Protein AF-A0AA41RTS7-F1 (afdb_monomer)

Organism: Papaver nudicaule (NCBI:txid74823)

Solvent-accessible surface area (backbone atoms only — not comparable to full-atom values): 4280 Å² total; per-residue (Å²): 112,68,66,57,9,46,51,35,42,57,61,68,40,83,52,51,34,65,68,62,44,48,53,52,51,52,56,32,48,76,71,77,40,59,68,87,76,43,65,61,68,67,80,59,84,86,52,89,75,80,63,80,91,32,88,64,43,49,73,87,66,72,79,80,80,73,136

Foldseek 3Di:
DVVLLVLLVQLPDPQFDPVSVVVSQVVQVVVVHGSVPRHHPCPCVPPDDPPPPDPRGDCPCVPPDDD

Nearest PDB structures (foldseek):
  5anr-assembly1_A-1  TM=9.046E-01  e=1.193E-02  Homo sapiens
  4gml-assembly2_B  TM=7.715E-01  e=3.570E-02  Homo sapiens
  4b8c-assembly1_B  TM=9.086E-01  e=2.789E-01  Saccharomyces cerevisiae S288C

InterPro domains:
  IPR032191 CCR4-NOT transcription complex subunit 1, CAF1-binding domain [PF16415] (1-50)
  IPR040398 CCR4-NOT transcription complex subunit 1 [PTHR13162] (1-64)

Mean predicted aligned error: 6.96 Å

Structure (mmCIF, N/CA/C/O backbone):
data_AF-A0AA41RTS7-F1
#
_entry.id   AF-A0AA41RTS7-F1
#
loop_
_atom_site.group_PDB
_atom_site.id
_atom_site.type_symbol
_atom_site.label_atom_id
_atom_site.label_alt_id
_atom_site.label_comp_id
_atom_site.label_asym_id
_atom_site.label_entity_id
_atom_site.label_seq_id
_atom_site.pdbx_PDB_ins_code
_atom_site.Cartn_x
_atom_site.Cartn_y
_atom_site.Cartn_z
_atom_site.occupancy
_atom_site.B_iso_or_equiv
_atom_site.auth_seq_id
_atom_site.auth_comp_id
_atom_site.auth_asym_id
_atom_site.auth_atom_id
_atom_site.pdbx_PDB_model_num
ATOM 1 N N . MET A 1 1 ? -16.000 -0.717 1.831 1.00 61.16 1 MET A N 1
ATOM 2 C CA . MET A 1 1 ? -14.521 -0.681 1.952 1.00 61.16 1 MET A CA 1
ATOM 3 C C . MET A 1 1 ? -13.771 -1.279 0.749 1.00 61.16 1 MET A C 1
ATOM 5 O O . MET A 1 1 ? -12.608 -1.629 0.893 1.00 61.16 1 MET A O 1
ATOM 9 N N . GLY A 1 2 ? -14.371 -1.367 -0.452 1.00 81.81 2 GLY A N 1
ATOM 10 C CA . GLY A 1 2 ? -13.705 -1.990 -1.613 1.00 81.81 2 GLY A CA 1
ATOM 11 C C . GLY A 1 2 ? -12.435 -1.261 -2.071 1.00 81.81 2 GLY A C 1
ATOM 12 O O . GLY A 1 2 ? -11.433 -1.905 -2.354 1.00 81.81 2 GLY A O 1
ATOM 13 N N . ILE A 1 3 ? -12.452 0.077 -2.056 1.00 88.50 3 ILE A N 1
ATOM 14 C CA . ILE A 1 3 ? -11.302 0.910 -2.446 1.00 88.50 3 ILE A CA 1
ATOM 15 C C . ILE A 1 3 ? -10.142 0.761 -1.453 1.00 88.50 3 ILE A C 1
ATOM 17 O O . ILE A 1 3 ? -9.009 0.571 -1.874 1.00 88.50 3 ILE A O 1
ATOM 21 N N . LEU A 1 4 ? -10.413 0.772 -0.141 1.00 90.50 4 LEU A N 1
ATOM 22 C CA . LEU A 1 4 ? -9.364 0.586 0.870 1.00 90.50 4 LEU A CA 1
ATOM 23 C C . LEU A 1 4 ? -8.710 -0.793 0.737 1.00 90.50 4 LEU A C 1
ATOM 25 O O . LEU A 1 4 ? -7.488 -0.902 0.726 1.00 90.50 4 LEU A O 1
ATOM 29 N N . GLY A 1 5 ? -9.518 -1.840 0.565 1.00 90.25 5 GLY A N 1
ATOM 30 C CA . GLY A 1 5 ? -9.005 -3.190 0.351 1.00 90.25 5 GLY A CA 1
ATOM 31 C C . GLY A 1 5 ? -8.184 -3.334 -0.937 1.00 90.25 5 GLY A C 1
ATOM 32 O O . GLY A 1 5 ? -7.214 -4.091 -0.956 1.00 90.25 5 GLY A O 1
ATOM 33 N N . LEU A 1 6 ? -8.517 -2.570 -1.984 1.00 91.00 6 LEU A N 1
ATOM 34 C CA . LEU A 1 6 ? -7.713 -2.482 -3.204 1.00 91.00 6 LEU A CA 1
ATOM 35 C C . LEU A 1 6 ? -6.376 -1.769 -2.955 1.00 91.00 6 LEU A C 1
ATOM 37 O O . LEU A 1 6 ? -5.347 -2.245 -3.422 1.00 91.00 6 LEU A O 1
ATOM 41 N N . LEU A 1 7 ? -6.365 -0.667 -2.201 1.00 92.56 7 LEU A N 1
ATOM 42 C CA . LEU A 1 7 ? -5.129 0.031 -1.826 1.00 92.56 7 LEU A CA 1
ATOM 43 C C . LEU A 1 7 ? -4.210 -0.864 -0.986 1.00 92.56 7 LEU A C 1
ATOM 45 O O . LEU A 1 7 ? -3.004 -0.884 -1.218 1.00 92.56 7 LEU A O 1
ATOM 49 N N . ALA A 1 8 ? -4.772 -1.662 -0.075 1.00 92.06 8 ALA A N 1
ATOM 50 C CA . ALA A 1 8 ? -4.022 -2.656 0.692 1.00 92.06 8 ALA A CA 1
ATOM 51 C C . ALA A 1 8 ? -3.446 -3.775 -0.198 1.00 92.06 8 ALA A C 1
ATOM 53 O O . ALA A 1 8 ? -2.329 -4.241 0.030 1.00 92.06 8 ALA A O 1
ATOM 54 N N . ASP A 1 9 ? -4.177 -4.195 -1.236 1.00 90.81 9 ASP A N 1
ATOM 55 C CA . ASP A 1 9 ? -3.658 -5.133 -2.235 1.00 90.81 9 ASP A CA 1
ATOM 56 C C . ASP A 1 9 ? -2.523 -4.515 -3.069 1.00 90.81 9 ASP A C 1
ATOM 58 O O . ASP A 1 9 ? -1.514 -5.182 -3.295 1.00 90.81 9 ASP A O 1
ATOM 62 N N . ILE A 1 10 ? -2.659 -3.251 -3.495 1.00 91.19 10 ILE A N 1
ATOM 63 C CA . ILE A 1 10 ? -1.620 -2.515 -4.236 1.00 91.19 10 ILE A CA 1
ATOM 64 C C . ILE A 1 10 ? -0.365 -2.372 -3.374 1.00 91.19 10 ILE A C 1
ATOM 66 O O . ILE A 1 10 ? 0.726 -2.708 -3.826 1.00 91.19 10 ILE A O 1
ATOM 70 N N . TYR A 1 11 ? -0.513 -1.960 -2.114 1.00 92.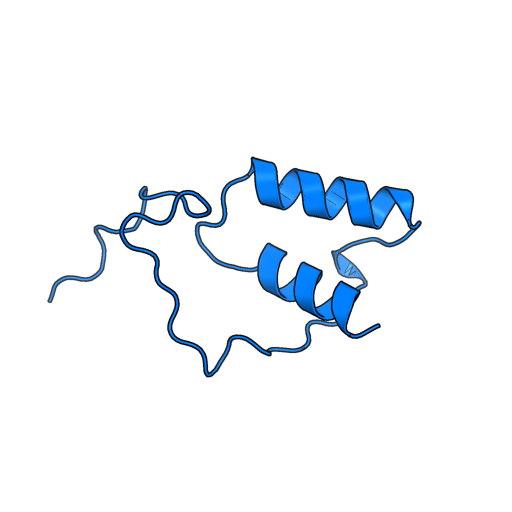81 11 TYR A N 1
ATOM 71 C CA . TYR A 1 11 ? 0.586 -1.824 -1.155 1.00 92.81 11 TYR A CA 1
ATOM 72 C C . TYR A 1 11 ? 1.404 -3.119 -0.999 1.00 92.81 11 TYR A C 1
AT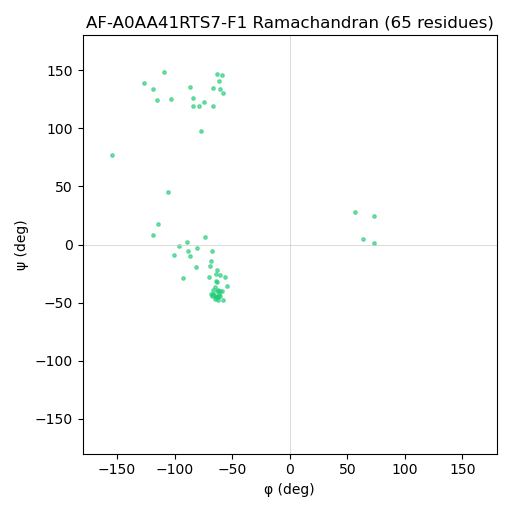OM 74 O O . TYR A 1 11 ? 2.631 -3.083 -0.862 1.00 92.81 11 TYR A O 1
ATOM 82 N N . ALA A 1 12 ? 0.732 -4.272 -1.073 1.00 90.38 12 ALA A N 1
ATOM 83 C CA . ALA A 1 12 ? 1.344 -5.593 -0.974 1.00 90.38 12 ALA A CA 1
ATOM 84 C C . ALA A 1 12 ? 2.005 -6.084 -2.278 1.00 90.38 12 ALA A C 1
ATOM 86 O O . ALA A 1 12 ? 2.597 -7.166 -2.280 1.00 90.38 12 ALA A O 1
ATOM 87 N N . LEU A 1 13 ? 1.924 -5.336 -3.386 1.00 89.31 13 LEU A N 1
ATOM 88 C CA . LEU A 1 13 ? 2.541 -5.754 -4.641 1.00 89.31 13 LEU A CA 1
ATOM 89 C C . LEU A 1 13 ? 4.075 -5.768 -4.519 1.00 89.31 13 LEU A C 1
ATOM 91 O O . LEU A 1 13 ? 4.682 -4.805 -4.028 1.00 89.31 13 LEU A O 1
ATOM 95 N N . PRO A 1 14 ? 4.731 -6.839 -5.005 1.00 86.25 14 PRO A N 1
ATOM 96 C CA . PRO A 1 14 ? 6.181 -6.868 -5.087 1.00 86.25 14 PRO A CA 1
ATOM 97 C C . PRO A 1 14 ? 6.657 -5.782 -6.052 1.00 86.25 14 PRO A C 1
ATOM 99 O O . PRO A 1 14 ? 5.984 -5.483 -7.041 1.00 86.25 14 PRO A O 1
ATOM 102 N N . ASN A 1 15 ? 7.821 -5.212 -5.754 1.00 87.62 15 ASN A N 1
ATOM 103 C CA . ASN A 1 15 ? 8.508 -4.202 -6.562 1.00 87.62 15 ASN A CA 1
ATOM 104 C C . ASN A 1 15 ? 7.767 -2.869 -6.730 1.00 87.62 15 ASN A C 1
ATOM 106 O O . ASN A 1 15 ? 8.273 -2.001 -7.436 1.00 87.62 15 ASN A O 1
ATOM 110 N N . LEU A 1 16 ? 6.616 -2.660 -6.080 1.00 91.38 16 LEU A N 1
ATOM 111 C CA . LEU A 1 16 ? 5.961 -1.351 -6.065 1.00 91.38 16 LEU A CA 1
ATOM 112 C C . LEU A 1 16 ? 6.920 -0.309 -5.480 1.00 91.38 16 LEU A C 1
ATOM 114 O O . LEU A 1 16 ? 7.510 -0.539 -4.417 1.00 91.38 16 LEU A O 1
ATOM 118 N N . LYS A 1 17 ? 7.086 0.826 -6.165 1.00 92.62 17 LYS A N 1
ATOM 119 C CA . LYS A 1 17 ? 7.979 1.884 -5.690 1.00 92.62 17 LYS A CA 1
ATOM 120 C C . LYS A 1 17 ? 7.565 2.399 -4.310 1.00 92.62 17 LYS A C 1
ATOM 122 O O . LYS A 1 17 ? 6.389 2.497 -3.962 1.00 92.62 17 LYS A O 1
ATOM 127 N N . MET A 1 18 ? 8.575 2.768 -3.527 1.00 92.25 18 MET A N 1
ATOM 128 C CA . MET A 1 18 ? 8.396 3.214 -2.144 1.00 92.25 18 MET A CA 1
ATOM 129 C C . MET A 1 18 ? 7.596 4.512 -2.019 1.00 92.25 18 MET A C 1
ATOM 131 O O . MET A 1 18 ? 6.876 4.663 -1.040 1.00 92.25 18 MET A O 1
ATOM 135 N N . ASN A 1 19 ? 7.679 5.421 -2.996 1.00 92.50 19 ASN A N 1
ATOM 136 C CA . ASN A 1 19 ? 6.859 6.637 -3.006 1.00 92.50 19 ASN A CA 1
ATOM 137 C C . ASN A 1 19 ? 5.360 6.295 -3.035 1.00 92.50 19 ASN A C 1
ATOM 139 O O . ASN A 1 19 ? 4.610 6.810 -2.219 1.00 92.50 19 ASN A O 1
ATOM 143 N N . LEU A 1 20 ? 4.950 5.338 -3.870 1.00 95.12 20 LEU A N 1
ATOM 144 C CA . LEU A 1 20 ? 3.558 4.894 -3.944 1.00 95.12 20 LEU A CA 1
ATOM 145 C C . LEU A 1 20 ? 3.112 4.195 -2.655 1.00 95.12 20 LEU A C 1
ATOM 147 O O . LEU A 1 20 ? 2.001 4.416 -2.183 1.00 95.12 20 LEU A O 1
ATOM 151 N N . LYS A 1 21 ? 3.983 3.383 -2.042 1.00 94.19 21 LYS A N 1
ATOM 152 C CA . LYS A 1 21 ? 3.696 2.784 -0.726 1.00 94.19 21 LYS A CA 1
ATOM 153 C C . LYS A 1 21 ? 3.501 3.847 0.353 1.00 94.19 21 LYS A C 1
ATOM 155 O O . LYS A 1 21 ? 2.581 3.730 1.157 1.00 94.19 21 LYS A O 1
ATOM 160 N N . PHE A 1 22 ? 4.342 4.876 0.345 1.00 96.25 22 PHE A N 1
ATOM 161 C CA . PHE A 1 22 ? 4.256 5.991 1.279 1.00 96.25 22 PHE A CA 1
ATOM 162 C C . PHE A 1 22 ? 2.967 6.794 1.090 1.00 96.25 22 PHE A C 1
ATOM 164 O O . PHE A 1 22 ? 2.261 7.030 2.067 1.00 96.25 22 PHE A O 1
ATOM 171 N N . ASP A 1 23 ? 2.613 7.140 -0.149 1.00 96.56 23 ASP A N 1
ATOM 172 C CA . ASP A 1 23 ? 1.380 7.876 -0.448 1.00 96.56 23 ASP A CA 1
ATOM 173 C C . ASP A 1 23 ? 0.139 7.109 0.033 1.00 96.56 23 ASP A C 1
ATOM 175 O O . ASP A 1 23 ? -0.766 7.697 0.628 1.00 96.56 23 ASP A O 1
ATOM 179 N N . ILE A 1 24 ? 0.118 5.781 -0.143 1.00 95.38 24 ILE A N 1
ATOM 180 C CA . ILE A 1 24 ? -0.956 4.916 0.370 1.00 95.38 24 ILE A CA 1
ATOM 181 C C . ILE A 1 24 ? -1.008 4.940 1.904 1.00 95.38 24 ILE A C 1
ATOM 183 O O . ILE A 1 24 ? -2.093 5.068 2.474 1.00 95.38 24 ILE A O 1
ATOM 187 N N . GLU A 1 25 ? 0.136 4.832 2.587 1.00 95.00 25 GLU A N 1
ATOM 188 C CA . GLU A 1 25 ? 0.184 4.901 4.053 1.00 95.00 25 GLU A CA 1
ATOM 189 C C . GLU A 1 25 ? -0.294 6.248 4.588 1.00 95.00 25 GLU A C 1
A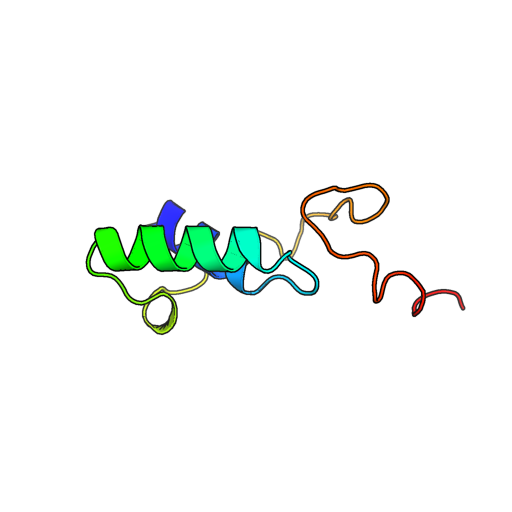TOM 191 O O . GLU A 1 25 ? -1.057 6.283 5.552 1.00 95.00 25 GLU A O 1
ATOM 196 N N . VAL A 1 26 ? 0.142 7.353 3.980 1.00 96.50 26 VAL A N 1
ATOM 197 C CA . VAL A 1 26 ? -0.273 8.704 4.378 1.00 96.50 26 VAL A CA 1
ATOM 198 C C . VAL A 1 26 ? -1.768 8.885 4.149 1.00 96.50 26 VAL A C 1
ATOM 200 O O . VAL A 1 26 ? -2.464 9.360 5.044 1.00 96.50 26 VAL A O 1
ATOM 203 N N . LEU A 1 27 ? -2.285 8.455 2.996 1.00 95.69 27 LEU A N 1
ATOM 204 C CA . LEU A 1 27 ? -3.714 8.513 2.697 1.00 95.69 27 LEU A CA 1
ATOM 205 C C . LEU A 1 27 ? -4.542 7.743 3.734 1.00 95.69 27 LEU A C 1
ATOM 207 O O . LEU A 1 27 ? -5.524 8.275 4.246 1.00 95.69 27 LEU A O 1
ATOM 211 N N . LEU A 1 28 ? -4.145 6.513 4.069 1.00 94.19 28 LEU A N 1
ATOM 212 C CA . LEU A 1 28 ? -4.855 5.689 5.052 1.00 94.19 28 LEU A CA 1
ATOM 213 C C . LEU A 1 28 ? -4.783 6.292 6.460 1.00 94.19 28 LEU A C 1
ATOM 215 O O . LEU A 1 28 ? -5.816 6.412 7.120 1.00 94.19 28 LEU A O 1
ATOM 219 N N . LYS A 1 29 ? -3.607 6.775 6.880 1.00 94.44 29 LYS A N 1
ATOM 220 C CA . LYS A 1 29 ? -3.434 7.467 8.168 1.00 94.44 29 LYS A CA 1
ATOM 221 C C . LYS A 1 29 ? -4.293 8.727 8.264 1.00 94.44 29 LYS A C 1
ATOM 223 O O . LYS A 1 29 ? -4.911 8.949 9.301 1.00 94.44 29 LYS A O 1
ATOM 228 N N . ASN A 1 30 ? -4.404 9.507 7.187 1.00 95.06 30 ASN A N 1
ATOM 229 C CA . ASN A 1 30 ? -5.269 10.693 7.136 1.00 95.06 30 ASN A CA 1
ATOM 230 C C . ASN A 1 30 ? -6.759 10.349 7.277 1.00 95.06 30 ASN A C 1
ATOM 232 O O . ASN A 1 30 ? -7.542 11.175 7.737 1.00 95.06 30 ASN A O 1
ATOM 236 N N . LEU A 1 31 ? -7.151 9.128 6.908 1.00 94.12 31 LEU A N 1
ATOM 237 C CA . LEU A 1 31 ? -8.502 8.598 7.094 1.00 94.12 31 LEU A CA 1
ATOM 238 C C . LEU A 1 31 ? -8.688 7.897 8.453 1.00 94.12 31 LEU A C 1
ATOM 240 O O . LEU A 1 31 ? -9.765 7.364 8.713 1.00 94.12 31 LEU A O 1
ATOM 244 N N . GLY A 1 32 ? -7.662 7.878 9.313 1.00 93.62 32 GLY A N 1
ATOM 245 C CA . GLY A 1 32 ? -7.689 7.197 10.609 1.00 93.62 32 GLY A CA 1
ATOM 246 C C . GLY A 1 32 ? -7.628 5.669 10.514 1.00 93.62 32 GLY A C 1
ATOM 247 O O . GLY A 1 32 ? -8.105 4.985 11.415 1.00 93.62 32 GLY A O 1
ATOM 248 N N . VAL A 1 33 ? -7.079 5.126 9.425 1.00 93.50 33 VAL A N 1
ATOM 249 C CA . VAL A 1 33 ? -7.000 3.684 9.155 1.00 93.50 33 VAL A CA 1
ATOM 250 C C . VAL A 1 33 ? -5.536 3.252 9.052 1.00 93.50 33 VAL A C 1
ATOM 252 O O . VAL A 1 33 ? -4.751 3.883 8.346 1.00 93.50 33 VAL A O 1
ATOM 255 N N . ASP A 1 34 ? -5.155 2.152 9.705 1.00 92.38 34 ASP A N 1
ATOM 256 C CA . ASP A 1 34 ? -3.858 1.509 9.465 1.00 92.38 34 ASP A CA 1
ATOM 257 C C . ASP A 1 34 ? -3.976 0.528 8.289 1.00 92.38 34 ASP A C 1
ATOM 259 O O . ASP A 1 34 ? -4.920 -0.260 8.200 1.00 92.38 34 ASP A O 1
ATOM 263 N N . VAL A 1 35 ? -3.000 0.544 7.378 1.00 89.19 35 VAL A N 1
ATOM 264 C CA . VAL A 1 35 ? -2.937 -0.384 6.238 1.00 89.19 35 VAL A CA 1
ATOM 265 C C . VAL A 1 35 ? -2.954 -1.854 6.669 1.00 89.19 35 VAL A C 1
ATOM 267 O O . VAL A 1 35 ? -3.456 -2.703 5.931 1.00 89.19 35 VAL A O 1
ATOM 270 N N . LYS A 1 36 ? -2.456 -2.163 7.870 1.00 88.88 36 LYS A N 1
ATOM 271 C CA . LYS A 1 36 ? -2.435 -3.517 8.442 1.00 88.88 36 LYS A CA 1
ATOM 272 C C . LYS A 1 36 ? -3.823 -4.025 8.826 1.00 88.88 36 LYS A C 1
ATOM 274 O O . LYS A 1 36 ? -4.051 -5.232 8.770 1.00 88.88 36 LYS A O 1
ATOM 279 N N . ASP A 1 37 ? -4.742 -3.121 9.153 1.00 90.94 37 ASP A N 1
ATOM 280 C CA . ASP A 1 37 ? -6.104 -3.456 9.583 1.00 90.94 37 ASP A CA 1
ATOM 281 C C . ASP A 1 37 ? -7.065 -3.622 8.397 1.00 90.94 37 ASP A C 1
ATOM 283 O O . ASP A 1 37 ? -8.192 -4.108 8.536 1.00 90.94 37 ASP A O 1
ATOM 287 N N . VAL A 1 38 ? -6.628 -3.249 7.191 1.00 90.31 38 VAL A N 1
ATOM 288 C CA . VAL A 1 38 ? -7.450 -3.331 5.987 1.00 90.31 38 VAL A CA 1
ATOM 289 C C . VAL A 1 38 ? -7.392 -4.731 5.379 1.00 90.31 38 VAL A C 1
ATOM 291 O O . VAL A 1 38 ? -6.360 -5.212 4.906 1.00 90.31 38 VAL A O 1
ATOM 294 N N . LYS A 1 39 ? -8.557 -5.384 5.299 1.00 88.88 39 LYS A N 1
ATOM 295 C CA . LYS A 1 39 ? -8.693 -6.671 4.612 1.00 88.88 39 LYS A CA 1
ATOM 296 C C . LYS A 1 39 ? -8.471 -6.516 3.101 1.00 88.88 39 LYS A C 1
ATOM 298 O O . LYS A 1 39 ? -9.237 -5.852 2.404 1.00 88.88 39 LYS A O 1
ATOM 303 N N . ARG A 1 40 ? -7.453 -7.218 2.608 1.00 86.81 40 ARG A N 1
ATOM 304 C CA . ARG A 1 40 ? -7.117 -7.407 1.189 1.00 86.81 40 ARG A CA 1
ATOM 305 C C . ARG A 1 40 ? -8.238 -8.109 0.412 1.00 86.81 40 ARG A C 1
ATOM 307 O O . ARG A 1 40 ? -8.840 -9.056 0.923 1.00 86.81 40 ARG A O 1
ATOM 314 N N . VAL A 1 41 ? -8.502 -7.679 -0.825 1.00 84.81 41 VAL A N 1
ATOM 315 C CA . VAL A 1 41 ? -9.628 -8.169 -1.657 1.00 84.81 41 VAL A CA 1
ATO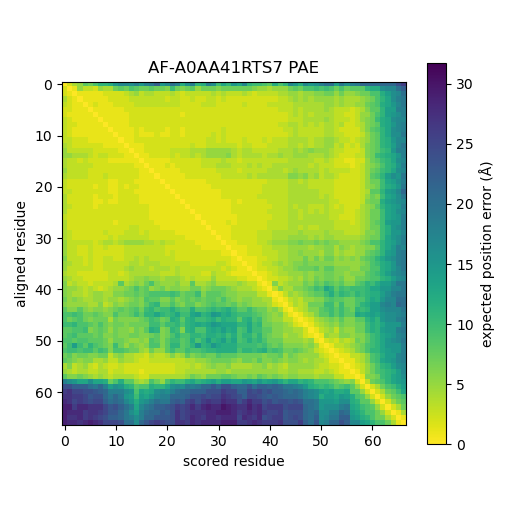M 316 C C . VAL A 1 41 ? -9.161 -9.197 -2.699 1.00 84.81 41 VAL A C 1
ATOM 318 O O . VAL A 1 41 ? -9.978 -9.890 -3.297 1.00 84.81 41 VAL A O 1
ATOM 321 N N . SER A 1 42 ? -7.847 -9.391 -2.864 1.00 80.44 42 SER A N 1
ATOM 322 C CA . SER A 1 42 ? -7.238 -10.340 -3.808 1.00 80.44 42 SER A CA 1
ATOM 323 C C . SER A 1 42 ? -7.647 -10.132 -5.275 1.00 80.44 42 SER A C 1
ATOM 325 O O . SER A 1 42 ? -7.616 -11.080 -6.062 1.00 80.44 42 SER A O 1
ATOM 327 N N . LEU A 1 43 ? -7.989 -8.902 -5.675 1.00 79.56 43 LEU A N 1
ATOM 328 C CA . LEU A 1 43 ? -8.522 -8.606 -7.018 1.00 79.56 43 LEU A CA 1
ATOM 329 C C . LEU A 1 43 ? -7.488 -8.759 -8.147 1.00 79.56 43 LEU A C 1
ATOM 331 O O . LEU A 1 43 ? -7.858 -8.902 -9.311 1.00 79.56 43 LEU A O 1
ATOM 335 N N . PHE A 1 44 ? -6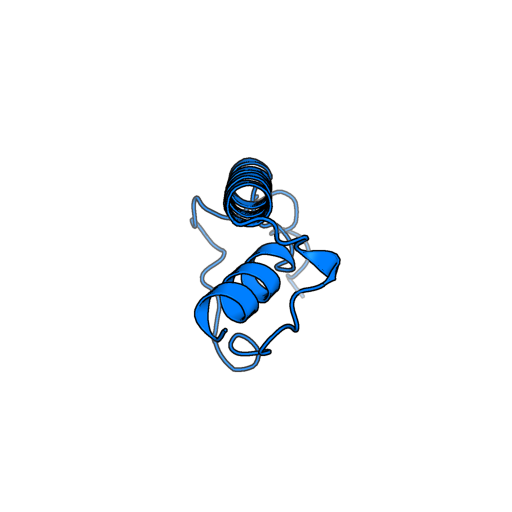.195 -8.764 -7.819 1.00 72.38 44 PHE A N 1
ATOM 336 C CA . PHE A 1 44 ? -5.111 -8.866 -8.802 1.00 72.38 44 PHE A CA 1
ATOM 337 C C . PHE A 1 44 ? -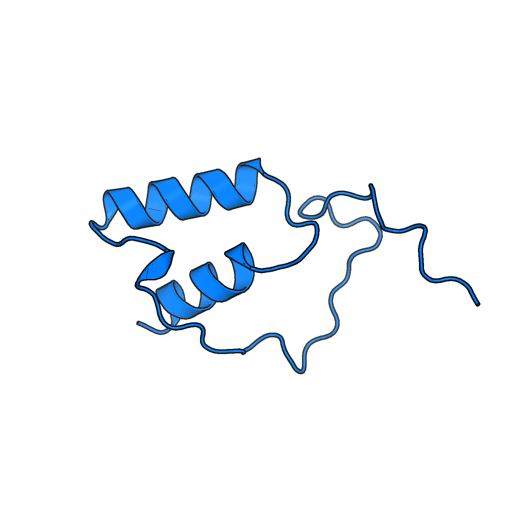4.706 -10.302 -9.157 1.00 72.38 44 PHE A C 1
ATOM 339 O O . PHE A 1 44 ? -3.902 -10.483 -10.065 1.00 72.38 44 PHE A O 1
ATOM 346 N N . LYS A 1 45 ? -5.255 -11.332 -8.494 1.00 70.56 45 LYS A N 1
ATOM 347 C CA . LYS A 1 45 ? -4.840 -12.735 -8.712 1.00 70.56 45 LYS A CA 1
ATOM 348 C C . LYS A 1 45 ? -5.042 -13.230 -10.149 1.00 70.56 45 LYS A C 1
ATOM 350 O O . LYS A 1 45 ? -4.306 -14.102 -10.585 1.00 70.56 45 LYS A O 1
ATOM 355 N N . ASN A 1 46 ? -5.989 -12.643 -10.878 1.00 72.38 46 ASN A N 1
ATOM 356 C CA . ASN A 1 46 ? -6.323 -13.026 -12.252 1.00 72.38 46 ASN A CA 1
ATOM 357 C C . ASN A 1 46 ? -6.008 -11.921 -13.275 1.00 72.38 46 ASN A C 1
ATOM 359 O O . ASN A 1 46 ? -6.552 -11.936 -14.377 1.00 72.38 46 ASN A O 1
ATOM 363 N N . ARG A 1 47 ? -5.173 -10.931 -12.922 1.00 76.44 47 ARG A N 1
ATOM 364 C CA . ARG A 1 47 ? -4.769 -9.858 -13.842 1.00 76.44 47 ARG A CA 1
ATOM 365 C C . ARG A 1 47 ? -3.278 -9.923 -14.140 1.00 76.44 47 ARG A C 1
ATOM 367 O O . ARG A 1 47 ? -2.457 -9.852 -13.228 1.00 76.44 47 ARG A O 1
ATOM 374 N N . ALA A 1 48 ? -2.947 -10.005 -15.429 1.00 71.69 48 ALA A N 1
ATOM 375 C CA . ALA A 1 48 ? -1.585 -9.802 -15.899 1.00 71.69 48 ALA A CA 1
ATOM 376 C C . ALA A 1 48 ? -1.130 -8.382 -15.529 1.00 71.69 48 ALA A C 1
ATOM 378 O O . ALA A 1 48 ? -1.885 -7.421 -15.690 1.00 71.69 48 ALA A O 1
ATOM 379 N N . ARG A 1 49 ? 0.083 -8.265 -14.983 1.00 74.69 49 ARG A N 1
ATOM 380 C CA . ARG A 1 49 ? 0.699 -6.979 -14.651 1.00 74.69 49 ARG A CA 1
ATOM 381 C C . ARG A 1 49 ? 1.744 -6.653 -15.702 1.00 74.69 49 ARG A C 1
ATOM 383 O O . ARG A 1 49 ? 2.666 -7.438 -15.907 1.00 74.69 49 ARG A O 1
ATOM 390 N N . GLU A 1 50 ? 1.618 -5.485 -16.313 1.00 76.9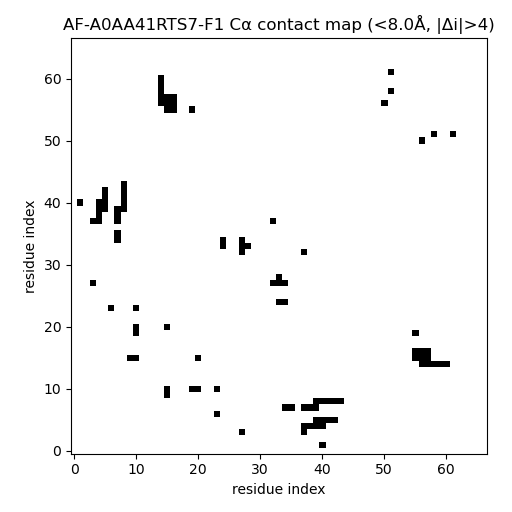4 50 GLU A N 1
ATOM 391 C CA . GLU A 1 50 ? 2.670 -4.911 -17.144 1.00 76.94 50 GLU A CA 1
ATOM 392 C C . GLU A 1 50 ? 3.731 -4.327 -16.213 1.00 76.94 50 GLU A C 1
ATOM 394 O O . GLU A 1 50 ? 3.549 -3.258 -15.632 1.00 76.94 50 GLU A O 1
ATOM 399 N N . LEU A 1 51 ? 4.790 -5.101 -15.981 1.00 74.12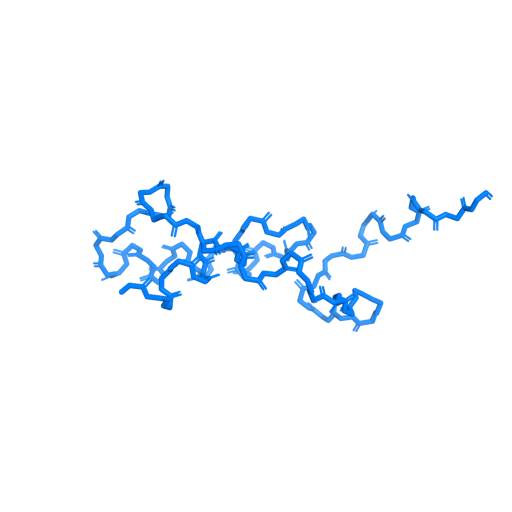 51 LEU A N 1
ATOM 400 C CA . LEU A 1 51 ? 5.927 -4.690 -15.155 1.00 74.12 51 LEU A CA 1
ATOM 401 C C . LEU A 1 51 ? 7.040 -4.064 -16.005 1.00 74.12 51 LEU A C 1
ATOM 403 O O . LEU A 1 51 ? 7.779 -3.214 -15.519 1.00 74.12 51 LEU A O 1
ATOM 407 N N . GLU A 1 52 ? 7.157 -4.470 -17.269 1.00 75.88 52 GLU A N 1
ATOM 408 C CA . GLU A 1 52 ? 8.196 -3.989 -18.175 1.00 75.88 52 GLU A CA 1
ATOM 409 C C . GLU A 1 52 ? 7.893 -2.554 -18.630 1.00 75.88 52 GLU A C 1
ATOM 411 O O . GLU A 1 52 ? 6.821 -2.271 -19.154 1.00 75.88 52 GLU A O 1
ATOM 416 N N . GLY A 1 53 ? 8.821 -1.626 -18.375 1.00 76.44 53 GLY A N 1
ATOM 417 C CA . GLY A 1 53 ? 8.655 -0.206 -18.714 1.00 76.44 53 GLY A CA 1
ATOM 418 C C . GLY A 1 53 ? 7.669 0.562 -17.826 1.00 76.44 53 GLY A C 1
ATOM 419 O O . GLY A 1 53 ? 7.471 1.758 -18.034 1.00 76.44 53 GLY A O 1
ATOM 420 N N . ASN A 1 54 ? 7.077 -0.086 -16.820 1.00 83.31 54 ASN A N 1
ATOM 421 C CA . ASN A 1 54 ? 6.089 0.545 -15.959 1.00 83.31 54 ASN A CA 1
ATOM 422 C C . ASN A 1 54 ? 6.764 1.447 -14.901 1.00 83.31 54 ASN A C 1
ATOM 424 O O . ASN A 1 54 ? 7.528 0.946 -14.069 1.00 83.31 54 ASN A O 1
ATOM 428 N N . PRO A 1 55 ? 6.477 2.764 -14.880 1.00 85.75 55 PRO A N 1
ATOM 429 C CA . PRO A 1 55 ? 7.100 3.697 -13.947 1.00 85.75 55 PRO A CA 1
ATOM 430 C C . PRO A 1 55 ? 6.689 3.479 -12.485 1.00 85.75 55 PRO A C 1
ATOM 432 O O . PRO A 1 55 ? 7.368 4.010 -11.604 1.00 85.75 55 PRO A O 1
ATOM 435 N N . ASP A 1 56 ? 5.638 2.713 -12.204 1.00 86.75 56 ASP A N 1
ATOM 436 C CA . ASP A 1 56 ? 5.144 2.458 -10.846 1.00 86.75 56 ASP A CA 1
ATOM 437 C C . ASP A 1 56 ? 5.940 1.362 -10.121 1.00 86.75 56 ASP A C 1
ATOM 439 O O . ASP A 1 56 ? 5.951 1.291 -8.886 1.00 86.75 56 ASP A O 1
ATOM 443 N N . PHE A 1 57 ? 6.661 0.525 -10.873 1.00 88.12 57 PHE A N 1
ATOM 444 C CA . PHE A 1 57 ? 7.452 -0.579 -10.340 1.00 88.12 57 PHE A CA 1
ATOM 445 C C . PHE A 1 57 ? 8.954 -0.305 -10.449 1.00 88.12 57 PHE A C 1
ATOM 447 O O . PHE A 1 57 ? 9.454 0.398 -11.325 1.00 88.12 57 PHE A O 1
ATOM 454 N N . SER A 1 58 ? 9.702 -0.844 -9.493 1.00 83.81 58 SER A N 1
ATOM 455 C CA . SER A 1 58 ? 11.159 -0.827 -9.496 1.00 83.81 58 SER A CA 1
ATOM 456 C C . SER A 1 58 ? 11.678 -1.986 -10.343 1.00 83.81 58 SER A C 1
ATOM 458 O O . SER A 1 58 ? 11.378 -3.141 -10.057 1.00 83.81 58 SER A O 1
ATOM 460 N N . ASN A 1 59 ? 12.537 -1.698 -11.320 1.00 71.25 59 ASN A N 1
ATOM 461 C CA . ASN A 1 59 ? 13.157 -2.715 -12.183 1.00 71.25 59 ASN A CA 1
ATOM 462 C C . ASN A 1 59 ? 14.257 -3.556 -11.506 1.00 71.25 59 ASN A C 1
ATOM 464 O O . ASN A 1 59 ? 14.915 -4.339 -12.185 1.00 71.25 59 ASN A O 1
ATOM 468 N N . LYS A 1 60 ? 14.486 -3.414 -10.192 1.00 61.00 60 LYS A N 1
ATOM 469 C CA . LYS A 1 60 ? 15.623 -4.061 -9.513 1.00 61.00 60 LYS A CA 1
ATOM 470 C C . LYS A 1 60 ? 15.588 -5.596 -9.546 1.00 61.00 60 LYS A C 1
ATOM 472 O O . LYS A 1 60 ? 16.652 -6.193 -9.474 1.00 61.00 60 LYS A O 1
ATOM 477 N N . ASP A 1 61 ? 14.419 -6.206 -9.745 1.00 52.03 61 ASP A N 1
ATOM 478 C CA . ASP A 1 61 ? 14.248 -7.667 -9.775 1.00 52.03 61 ASP A CA 1
ATOM 479 C C . ASP A 1 61 ? 13.718 -8.202 -11.121 1.00 52.03 61 ASP A C 1
ATOM 481 O O . ASP A 1 61 ? 13.415 -9.389 -11.245 1.00 52.03 61 ASP A O 1
ATOM 485 N N . ALA A 1 62 ? 13.625 -7.361 -12.160 1.00 51.81 62 ALA A N 1
ATOM 486 C CA . ALA A 1 62 ? 13.140 -7.775 -13.485 1.00 51.81 62 ALA A CA 1
ATOM 487 C C . ALA A 1 62 ? 14.088 -8.759 -14.210 1.00 51.81 62 ALA A C 1
ATOM 489 O O . ALA A 1 62 ? 13.746 -9.286 -15.266 1.00 51.81 62 ALA A O 1
ATOM 490 N N . THR A 1 63 ? 15.269 -9.036 -13.650 1.00 43.28 63 THR A N 1
ATOM 491 C CA . THR A 1 63 ? 16.277 -9.936 -14.230 1.00 43.28 63 THR A CA 1
ATOM 492 C C . THR A 1 63 ? 16.240 -11.373 -13.700 1.00 43.28 63 THR A C 1
ATOM 494 O O . THR A 1 63 ? 17.000 -12.194 -14.202 1.00 43.28 63 THR A O 1
ATOM 497 N N . SER A 1 64 ? 15.362 -11.730 -12.755 1.00 44.38 64 SER A N 1
ATOM 498 C CA . SER A 1 64 ? 15.275 -13.108 -12.224 1.00 44.38 64 SER A CA 1
ATOM 499 C C . SER A 1 64 ? 14.056 -13.878 -12.728 1.00 44.38 64 SER A C 1
ATOM 501 O O . SER A 1 64 ? 13.361 -14.537 -11.960 1.00 44.38 64 SER A O 1
ATOM 503 N N . THR A 1 65 ? 13.757 -13.811 -14.025 1.00 46.03 65 THR A N 1
ATOM 504 C CA . THR A 1 65 ? 12.984 -14.870 -14.697 1.00 46.03 65 THR A CA 1
ATOM 505 C C . THR A 1 65 ? 13.315 -14.894 -16.191 1.00 46.03 65 THR A C 1
ATOM 507 O O . THR A 1 65 ? 12.559 -14.41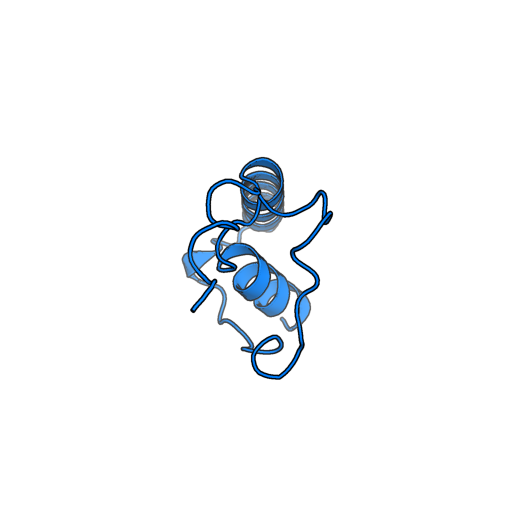2 -17.030 1.00 46.03 65 THR A O 1
ATOM 510 N N . LYS A 1 66 ? 14.470 -15.458 -16.543 1.00 36.81 66 LYS A N 1
ATOM 511 C CA . LYS A 1 66 ? 14.676 -16.065 -17.865 1.00 36.81 66 LYS A CA 1
ATOM 512 C C . LYS A 1 66 ? 15.190 -17.498 -17.644 1.00 36.81 66 LYS A C 1
ATOM 514 O O . LYS A 1 66 ? 15.928 -17.682 -16.677 1.00 36.81 66 LYS A O 1
ATOM 519 N N . PRO A 1 67 ? 14.705 -18.475 -18.434 1.00 41.69 67 PRO A N 1
ATOM 520 C CA . PRO A 1 67 ? 14.848 -19.909 -18.177 1.00 41.69 67 PRO A CA 1
ATOM 521 C C . PRO A 1 67 ? 16.290 -20.408 -18.271 1.00 41.69 67 PRO A C 1
ATOM 523 O O . PRO A 1 67 ? 17.097 -19.755 -18.971 1.00 41.69 67 PRO A O 1
#

Secondary structure (DSSP, 8-state):
-HHHHHHHHHHTSTTB-HHHHHHHHHHHHHTT--GGGSPP--TTTT-----TT-TTB-GGGTTS---

Sequence (67 aa):
MGILGLLADIYALPNLKMNLKFDIEVLLKNLGVDVKDVKRVSLFKNRARELEGNPDFSNKDATSTKP

Radius of gyration: 13.32 Å; Cα contacts (8 Å, |Δi|>4): 50; chains: 1; bounding box: 31×31×29 Å

pLDDT: mean 82.15, std 15.25, range [36.81, 96.56]